Protein AF-A0A3D9KDY4-F1 (afdb_monomer_lite)

Organism: NCBI:txid456490

Secondary structure (DSSP, 8-state):
--SS-TT-EEE--TTS--EEEEEEEEEEETTTTEEEEEEEEETTS-THHHHHHHHHHHTTS---EEPPGGG--HHHHHHHTTTS---PPPP-

Sequence (92 aa):
MSTTDPDSGYMLRDGKPEGFFYLDHPTDNHKYNIITVVHITYGNVHDYIPYIERLEHKFESSITFAFNAGYNTSNICKSSMIGRRSFMPVKD

Structure (mmCIF, N/CA/C/O backbone):
data_AF-A0A3D9KDY4-F1
#
_entry.id   AF-A0A3D9KDY4-F1
#
loop_
_atom_site.group_PDB
_atom_site.id
_atom_site.type_symbol
_atom_site.label_atom_id
_atom_site.label_alt_id
_atom_site.label_comp_id
_atom_site.label_asym_id
_atom_site.label_entity_id
_atom_site.label_seq_id
_atom_site.pdbx_PDB_ins_code
_atom_site.Cartn_x
_atom_site.Cartn_y
_atom_site.Cartn_z
_atom_site.occupancy
_atom_site.B_iso_or_equiv
_atom_site.auth_seq_id
_atom_site.auth_comp_id
_atom_site.auth_asym_id
_atom_site.auth_atom_id
_atom_site.pdbx_PDB_model_num
ATOM 1 N N . MET A 1 1 ? 12.216 3.909 -12.118 1.00 82.50 1 MET A N 1
ATOM 2 C CA . MET A 1 1 ? 10.798 4.003 -12.522 1.00 82.50 1 MET A CA 1
ATOM 3 C C . MET A 1 1 ? 10.513 2.917 -13.539 1.00 82.50 1 MET A C 1
ATOM 5 O O . MET A 1 1 ? 11.449 2.505 -14.219 1.00 82.50 1 MET A O 1
ATOM 9 N N . SER A 1 2 ? 9.271 2.447 -13.619 1.00 91.56 2 SER A N 1
ATOM 10 C CA . SER A 1 2 ? 8.859 1.506 -14.663 1.00 91.56 2 SER A CA 1
ATOM 11 C C . SER A 1 2 ? 8.793 2.212 -16.019 1.00 91.56 2 SER A C 1
ATOM 13 O O . SER A 1 2 ? 8.497 3.403 -16.101 1.00 91.56 2 SER A O 1
ATOM 15 N N . THR A 1 3 ? 9.117 1.478 -17.082 1.00 95.19 3 THR A N 1
ATOM 16 C CA . THR A 1 3 ? 9.068 1.969 -18.466 1.00 95.19 3 THR A CA 1
ATOM 17 C C . THR A 1 3 ? 7.694 1.792 -19.108 1.00 95.19 3 THR A C 1
ATOM 19 O O . THR A 1 3 ? 7.434 2.394 -20.145 1.00 95.19 3 THR A O 1
ATOM 22 N N . THR A 1 4 ? 6.823 0.975 -18.513 1.00 96.12 4 THR A N 1
ATOM 23 C CA . THR A 1 4 ? 5.464 0.703 -19.004 1.00 96.12 4 THR A CA 1
ATOM 24 C C . THR A 1 4 ? 4.389 1.416 -18.192 1.00 96.12 4 THR A C 1
ATOM 26 O O . THR A 1 4 ? 3.334 1.720 -18.737 1.00 96.12 4 THR A O 1
ATOM 29 N N . ASP A 1 5 ? 4.656 1.694 -16.915 1.00 95.00 5 ASP A N 1
ATOM 30 C CA . ASP A 1 5 ? 3.746 2.394 -16.008 1.00 95.00 5 ASP A CA 1
ATOM 31 C C . ASP A 1 5 ? 4.536 3.296 -15.040 1.00 95.00 5 ASP A C 1
ATOM 33 O O . ASP A 1 5 ? 4.978 2.831 -13.982 1.00 95.00 5 ASP A O 1
ATOM 37 N N . PRO A 1 6 ? 4.756 4.575 -15.392 1.00 94.38 6 PRO A N 1
ATOM 38 C CA . PRO A 1 6 ? 5.508 5.522 -14.569 1.00 94.38 6 PRO A CA 1
ATOM 39 C C . PRO A 1 6 ? 4.914 5.749 -13.175 1.00 94.38 6 PRO A C 1
ATOM 41 O O . PRO A 1 6 ? 5.657 6.120 -12.265 1.00 94.38 6 PRO A O 1
ATOM 44 N N . ASP A 1 7 ? 3.618 5.478 -13.009 1.00 94.25 7 ASP A N 1
ATOM 45 C CA . ASP A 1 7 ? 2.881 5.654 -11.762 1.00 94.25 7 ASP A CA 1
ATOM 46 C C . ASP A 1 7 ? 2.985 4.412 -10.860 1.00 94.25 7 ASP A C 1
ATOM 48 O O . ASP A 1 7 ? 2.360 4.342 -9.814 1.00 94.25 7 ASP A O 1
ATOM 52 N N . SER A 1 8 ? 3.793 3.410 -11.208 1.00 95.44 8 SER A N 1
ATOM 53 C CA . SER A 1 8 ? 4.070 2.267 -10.332 1.00 95.44 8 SER A CA 1
ATOM 54 C C . SER A 1 8 ? 5.358 2.460 -9.520 1.00 95.44 8 SER A C 1
ATOM 56 O O . SER A 1 8 ? 6.354 3.026 -9.982 1.00 95.44 8 SER A O 1
ATOM 58 N N . GLY A 1 9 ? 5.379 1.939 -8.291 1.00 95.56 9 GLY A N 1
ATOM 59 C CA . GLY A 1 9 ? 6.552 2.004 -7.412 1.00 95.56 9 GLY A CA 1
ATOM 60 C C . GLY A 1 9 ? 7.279 0.669 -7.315 1.00 95.56 9 GLY A C 1
ATOM 61 O O . GLY A 1 9 ? 6.641 -0.369 -7.162 1.00 95.56 9 GLY A O 1
ATOM 62 N N . TYR A 1 10 ? 8.614 0.689 -7.369 1.00 95.06 10 TYR A N 1
ATOM 63 C CA . TYR A 1 10 ? 9.425 -0.521 -7.199 1.00 95.06 10 TYR A CA 1
ATOM 64 C C . TYR A 1 10 ? 9.489 -0.933 -5.725 1.00 95.06 10 TYR A C 1
ATOM 66 O O . TYR A 1 10 ? 10.088 -0.235 -4.907 1.00 95.06 10 TYR A O 1
ATOM 74 N N . MET A 1 11 ? 8.880 -2.062 -5.381 1.00 92.88 11 MET A N 1
ATOM 75 C CA . MET A 1 11 ? 8.856 -2.600 -4.029 1.00 92.88 11 MET A CA 1
ATOM 76 C C . MET A 1 11 ? 9.835 -3.767 -3.907 1.00 92.88 11 MET A C 1
ATOM 78 O O . MET A 1 11 ? 9.714 -4.769 -4.610 1.00 92.88 11 MET A O 1
ATOM 82 N N . LEU A 1 12 ? 10.743 -3.661 -2.939 1.00 91.69 12 LEU A N 1
ATOM 83 C CA . LEU A 1 12 ? 11.557 -4.764 -2.442 1.00 91.69 12 LEU A CA 1
ATOM 84 C C . LEU A 1 12 ? 11.309 -4.875 -0.935 1.00 91.69 12 LEU A C 1
ATOM 86 O O . LEU A 1 12 ? 11.705 -3.997 -0.169 1.00 91.69 12 LEU A O 1
ATOM 90 N N . ARG A 1 13 ? 10.576 -5.911 -0.519 1.00 87.69 13 ARG A N 1
ATOM 91 C CA . ARG A 1 13 ? 10.245 -6.181 0.887 1.00 87.69 13 ARG A CA 1
ATOM 92 C C . ARG A 1 13 ? 10.467 -7.662 1.172 1.00 87.69 13 ARG A C 1
ATOM 94 O O . ARG A 1 13 ? 10.019 -8.508 0.399 1.00 87.69 13 ARG A O 1
ATOM 101 N N . ASP A 1 14 ? 11.096 -7.964 2.301 1.00 88.25 14 ASP A N 1
ATOM 102 C CA . ASP A 1 14 ? 11.352 -9.344 2.713 1.00 88.25 14 ASP A CA 1
ATOM 103 C C . ASP A 1 14 ? 10.050 -10.155 2.788 1.00 88.25 14 ASP A C 1
ATOM 105 O O . ASP A 1 14 ? 9.045 -9.714 3.353 1.00 88.25 14 ASP A O 1
ATOM 109 N N . GLY A 1 15 ? 10.063 -11.349 2.190 1.00 88.19 15 GLY A N 1
ATOM 110 C CA . GLY A 1 15 ? 8.914 -12.258 2.177 1.00 88.19 15 GLY A CA 1
ATOM 111 C C . GLY A 1 15 ? 7.748 -11.833 1.274 1.00 88.19 15 GLY A C 1
ATOM 112 O O . GLY A 1 15 ? 6.705 -12.486 1.302 1.00 88.19 15 GLY A O 1
ATOM 113 N N . LYS A 1 16 ? 7.897 -10.773 0.467 1.00 87.88 16 LYS A N 1
ATOM 114 C CA . LYS A 1 16 ? 6.924 -10.367 -0.560 1.00 87.88 16 LYS A CA 1
ATOM 115 C C . LYS A 1 16 ? 7.531 -10.466 -1.965 1.00 87.88 16 LYS A C 1
ATOM 117 O O . LYS A 1 16 ? 8.752 -10.421 -2.099 1.00 87.88 16 LYS A O 1
ATOM 122 N N . PRO A 1 17 ? 6.700 -10.580 -3.017 1.00 92.50 17 PRO A N 1
ATOM 123 C CA . PRO A 1 17 ? 7.178 -10.477 -4.390 1.00 92.50 17 PRO A CA 1
ATOM 124 C C . PRO A 1 17 ? 7.892 -9.142 -4.637 1.00 92.50 17 PRO A C 1
ATOM 126 O O . PRO A 1 17 ? 7.411 -8.088 -4.219 1.00 92.50 17 PRO A O 1
ATOM 129 N N . GLU A 1 18 ? 9.026 -9.206 -5.328 1.00 95.06 18 GLU A N 1
ATOM 130 C CA . GLU A 1 18 ? 9.764 -8.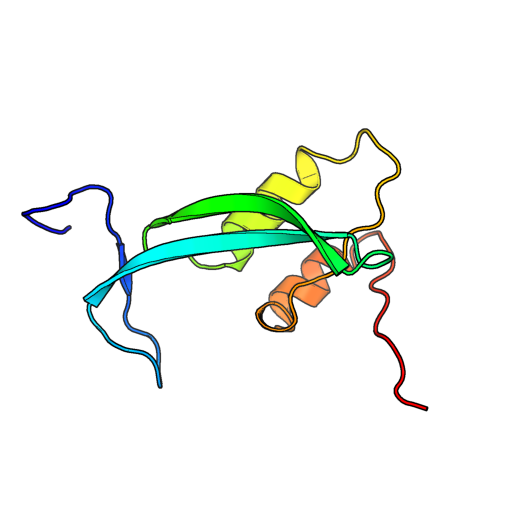042 -5.818 1.00 95.06 18 GLU A CA 1
ATOM 131 C C . GLU A 1 18 ? 9.196 -7.588 -7.169 1.00 95.06 18 GLU A C 1
ATOM 133 O O . GLU A 1 18 ? 8.825 -8.417 -8.003 1.00 95.06 18 GLU A O 1
ATOM 138 N N . GLY A 1 19 ? 9.116 -6.275 -7.394 1.00 95.44 19 GLY A N 1
ATOM 139 C CA . GLY A 1 19 ? 8.612 -5.723 -8.651 1.00 95.44 19 GLY A CA 1
ATOM 140 C C . GLY A 1 19 ? 7.935 -4.364 -8.515 1.00 95.44 19 GLY A C 1
ATOM 141 O O . GLY A 1 19 ? 8.059 -3.681 -7.500 1.00 95.44 19 GLY A O 1
ATOM 142 N N . PHE A 1 20 ? 7.218 -3.961 -9.564 1.00 96.69 20 PHE A N 1
ATOM 143 C CA . PHE A 1 20 ? 6.465 -2.709 -9.606 1.00 96.69 20 PHE A CA 1
ATOM 144 C C . PHE A 1 20 ? 5.022 -2.922 -9.152 1.00 96.69 20 PHE A C 1
ATOM 146 O O . PHE A 1 20 ? 4.315 -3.763 -9.706 1.00 96.69 20 PHE A O 1
ATOM 153 N N . PHE A 1 21 ? 4.585 -2.150 -8.158 1.00 94.88 21 PHE A N 1
ATOM 154 C CA . PHE A 1 21 ? 3.268 -2.294 -7.543 1.00 94.88 21 PHE A CA 1
ATOM 155 C C . PHE A 1 21 ? 2.625 -0.945 -7.227 1.00 94.88 21 PHE A C 1
ATOM 157 O O . PHE A 1 21 ? 3.268 0.108 -7.264 1.00 94.88 21 PHE A O 1
ATOM 164 N N . TYR A 1 22 ? 1.356 -1.033 -6.844 1.00 94.56 22 TYR A N 1
ATOM 165 C CA . TYR A 1 22 ? 0.616 -0.020 -6.106 1.00 94.56 22 TYR A CA 1
ATOM 166 C C . TYR A 1 22 ? 0.319 -0.553 -4.706 1.00 94.56 22 TYR A C 1
ATOM 168 O O . TYR A 1 22 ? 0.183 -1.764 -4.522 1.00 94.56 22 TYR A O 1
ATOM 176 N N . LEU A 1 23 ? 0.205 0.344 -3.733 1.00 90.44 23 LEU A N 1
ATOM 177 C CA . LEU A 1 23 ? -0.200 0.004 -2.373 1.00 90.44 23 LEU A CA 1
ATOM 178 C C . LEU A 1 23 ? -1.541 0.635 -2.064 1.00 90.44 23 LEU A C 1
ATOM 180 O O . LEU A 1 23 ? -1.736 1.831 -2.278 1.00 90.44 23 LEU A O 1
ATOM 184 N N . ASP A 1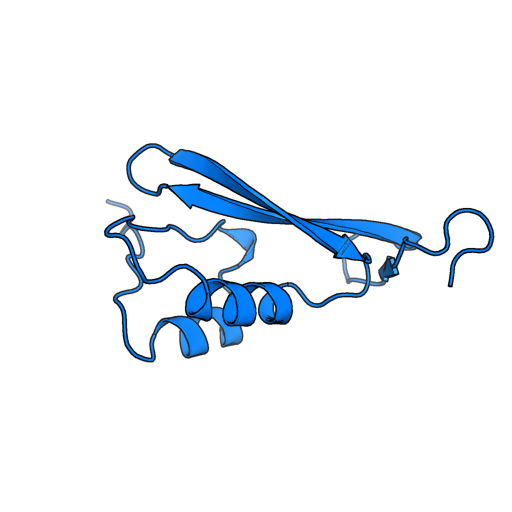 24 ? -2.447 -0.171 -1.526 1.00 89.00 24 ASP A N 1
ATOM 185 C CA . ASP A 1 24 ? -3.668 0.302 -0.913 1.00 89.00 24 ASP A CA 1
ATOM 186 C C . ASP A 1 24 ? -3.453 0.581 0.579 1.00 89.00 24 ASP A C 1
ATOM 188 O O . ASP A 1 24 ? -3.002 -0.256 1.363 1.00 89.00 24 ASP A O 1
ATOM 192 N N . HIS A 1 25 ? -3.815 1.795 0.986 1.00 84.62 25 HIS A N 1
ATOM 193 C CA . HIS A 1 25 ? -3.864 2.217 2.379 1.00 84.62 25 HIS A CA 1
ATOM 194 C C . HIS A 1 25 ? -5.325 2.349 2.819 1.00 84.62 25 HIS A C 1
ATOM 196 O O . HIS A 1 25 ? -5.894 3.448 2.763 1.00 84.62 25 HIS A O 1
ATOM 202 N N . PRO A 1 26 ? -5.982 1.234 3.191 1.00 80.38 26 PRO A N 1
ATOM 203 C CA . PRO A 1 26 ? -7.369 1.256 3.616 1.00 80.38 26 PRO A CA 1
ATOM 204 C C . PRO A 1 26 ? -7.509 1.861 5.014 1.00 80.38 26 PRO A C 1
ATOM 206 O O . PRO A 1 26 ? -6.673 1.686 5.896 1.00 80.38 26 PRO A O 1
ATOM 209 N N . THR A 1 27 ? -8.617 2.560 5.217 1.00 76.31 27 THR 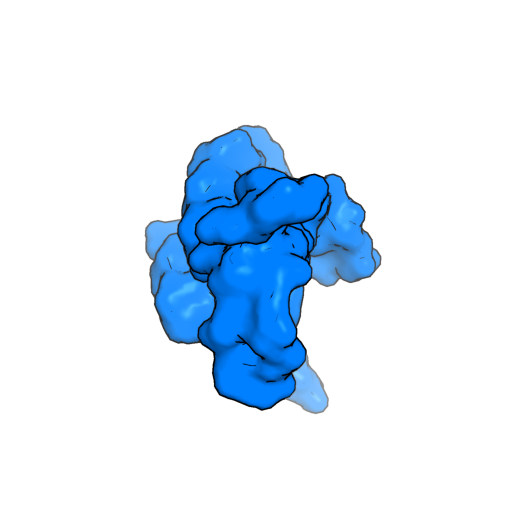A N 1
ATOM 210 C CA . THR A 1 27 ? -9.100 3.013 6.518 1.00 76.31 27 THR A CA 1
ATOM 211 C C . THR A 1 27 ? -10.447 2.357 6.773 1.00 76.31 27 THR A C 1
ATOM 213 O O . THR A 1 27 ? -11.394 2.576 6.010 1.00 76.31 27 THR A O 1
ATOM 216 N N . ASP A 1 28 ? -10.560 1.583 7.846 1.00 75.56 28 ASP A N 1
ATOM 217 C CA . ASP A 1 28 ? -11.790 0.889 8.209 1.00 75.56 28 ASP A CA 1
ATOM 218 C C . ASP A 1 28 ? -12.486 1.499 9.435 1.00 75.56 28 ASP A C 1
ATOM 220 O O . ASP A 1 28 ? -11.896 2.179 10.283 1.00 75.56 28 ASP A O 1
ATOM 224 N N . ASN A 1 29 ? -13.799 1.290 9.492 1.00 72.88 29 ASN A N 1
ATOM 225 C CA . ASN A 1 29 ? -14.594 1.565 10.673 1.00 72.88 29 ASN A CA 1
ATOM 226 C C . ASN A 1 29 ? -14.559 0.340 11.585 1.00 72.88 29 ASN A C 1
ATOM 228 O O . ASN A 1 29 ? -15.235 -0.650 11.308 1.00 72.88 29 ASN A O 1
ATOM 232 N N . HIS A 1 30 ? -13.857 0.459 12.711 1.00 68.88 30 HIS A N 1
ATOM 233 C CA . HIS A 1 30 ? -13.668 -0.631 13.671 1.00 68.88 30 HIS A CA 1
ATOM 234 C C . HIS A 1 30 ? -14.977 -1.267 14.161 1.00 68.88 30 HIS A C 1
ATOM 236 O O . HIS A 1 30 ? -15.038 -2.469 14.395 1.00 68.88 30 HIS A O 1
ATOM 242 N N . LYS A 1 31 ? -16.036 -0.461 14.321 1.00 74.44 31 LYS A N 1
ATOM 243 C CA . LYS A 1 31 ? -17.302 -0.896 14.916 1.00 74.44 31 LYS A CA 1
ATOM 244 C C . LYS A 1 31 ? -18.075 -1.809 13.973 1.00 74.44 31 LYS A C 1
ATOM 246 O O . LYS A 1 31 ? -18.789 -2.695 14.428 1.00 74.44 31 LYS A O 1
ATOM 251 N N . TYR A 1 32 ? -17.963 -1.553 12.673 1.00 79.38 32 TYR A N 1
ATOM 252 C CA . TYR A 1 32 ? -18.730 -2.253 11.645 1.00 79.38 32 TYR A CA 1
ATOM 253 C C . TYR A 1 32 ? -17.854 -3.120 10.734 1.00 79.38 32 TYR A C 1
ATOM 255 O O . TYR A 1 32 ? -18.397 -3.844 9.909 1.00 79.38 32 TYR A O 1
ATOM 263 N N . ASN A 1 33 ? -16.526 -3.068 10.891 1.00 76.56 33 ASN A N 1
ATOM 264 C CA . ASN A 1 33 ? -15.534 -3.778 10.082 1.00 76.56 33 ASN A CA 1
ATOM 265 C C . ASN A 1 33 ? -15.694 -3.526 8.567 1.00 76.56 33 ASN A C 1
ATOM 267 O O . ASN A 1 33 ? -15.646 -4.446 7.753 1.00 76.56 33 ASN A O 1
ATOM 271 N N . ILE A 1 34 ? -15.943 -2.267 8.190 1.00 80.38 34 ILE A N 1
ATOM 272 C CA . ILE A 1 34 ? -16.154 -1.838 6.797 1.00 80.38 34 ILE A CA 1
ATOM 273 C C . ILE A 1 34 ? -15.042 -0.873 6.393 1.00 80.38 34 ILE A C 1
ATOM 275 O O . ILE A 1 34 ? -14.764 0.083 7.118 1.00 80.38 34 ILE A O 1
ATOM 279 N N . ILE A 1 35 ? -14.455 -1.076 5.210 1.00 83.31 35 ILE A N 1
ATOM 280 C CA . ILE A 1 35 ? -13.518 -0.124 4.603 1.00 83.31 35 ILE A CA 1
ATOM 281 C C . ILE A 1 35 ? -14.292 1.134 4.205 1.00 83.31 35 ILE A C 1
ATOM 283 O O . ILE A 1 35 ? -15.216 1.085 3.398 1.00 83.31 35 ILE A O 1
ATOM 287 N N . THR A 1 36 ? -13.907 2.269 4.777 1.00 79.44 36 THR A N 1
ATOM 288 C CA . THR A 1 36 ? -14.560 3.563 4.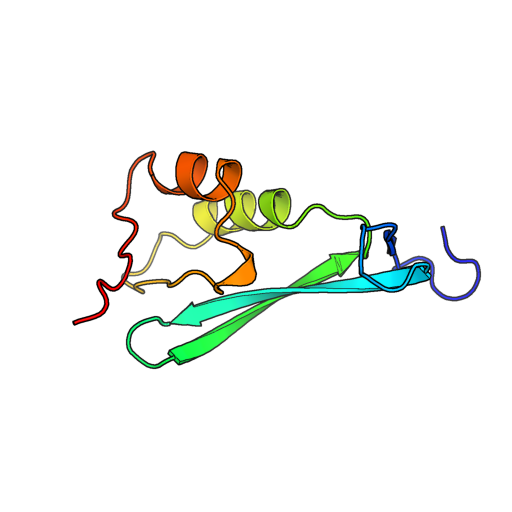526 1.00 79.44 36 THR A CA 1
ATOM 289 C C . THR A 1 36 ? -13.837 4.380 3.467 1.00 79.44 36 THR A C 1
ATOM 291 O O . THR A 1 36 ? -14.470 5.132 2.734 1.00 79.44 36 THR A O 1
ATOM 294 N N . VAL A 1 37 ? -12.512 4.240 3.380 1.00 80.81 37 VAL A N 1
ATOM 295 C CA . VAL A 1 37 ? -11.672 4.925 2.395 1.00 80.81 37 VAL A CA 1
ATOM 296 C C . VAL A 1 37 ? -10.504 4.025 2.025 1.00 80.81 37 VAL A C 1
ATOM 298 O O . VAL A 1 37 ? -9.956 3.340 2.883 1.00 80.81 37 VAL A O 1
ATOM 301 N N . VAL A 1 38 ? -10.084 4.090 0.765 1.00 85.06 38 VAL A N 1
ATOM 302 C CA . VAL A 1 38 ? -8.818 3.533 0.290 1.00 85.06 38 VAL A CA 1
ATOM 303 C C . VAL A 1 38 ? -8.004 4.666 -0.319 1.00 85.06 38 VAL A C 1
ATOM 305 O O . VAL A 1 38 ? -8.534 5.462 -1.094 1.00 85.06 38 VAL A O 1
ATOM 308 N N . HIS A 1 39 ? -6.729 4.763 0.045 1.00 86.25 39 HIS A N 1
ATOM 309 C CA . HIS A 1 39 ? -5.788 5.673 -0.598 1.00 86.25 39 HIS A CA 1
ATOM 310 C C . HIS A 1 39 ? -4.696 4.866 -1.289 1.00 86.25 39 HIS A C 1
ATOM 312 O O . HIS A 1 39 ? -4.052 4.045 -0.647 1.00 86.25 39 HIS A O 1
ATOM 318 N N . ILE A 1 40 ? -4.515 5.088 -2.587 1.00 91.44 40 ILE A N 1
ATOM 319 C CA . ILE A 1 40 ? -3.541 4.357 -3.393 1.00 91.44 40 ILE A CA 1
ATOM 320 C C . ILE A 1 40 ? -2.257 5.173 -3.515 1.00 91.44 40 ILE A C 1
ATOM 322 O O . ILE A 1 40 ? -2.319 6.378 -3.760 1.00 91.44 40 ILE A O 1
ATOM 326 N N . THR A 1 41 ? -1.109 4.516 -3.365 1.00 92.62 41 THR A N 1
ATOM 327 C CA . THR A 1 41 ? 0.214 5.100 -3.617 1.00 92.62 41 THR A CA 1
ATOM 328 C C . THR A 1 41 ? 1.095 4.154 -4.434 1.00 92.62 41 THR A C 1
ATOM 330 O O . THR A 1 41 ? 0.737 3.004 -4.701 1.00 92.62 41 THR A O 1
ATOM 333 N N . TYR A 1 42 ? 2.266 4.645 -4.833 1.00 94.81 42 TYR A N 1
ATOM 334 C CA . TYR A 1 42 ? 3.305 3.850 -5.475 1.00 94.81 42 TYR A CA 1
ATOM 335 C C . TYR A 1 42 ? 3.836 2.755 -4.533 1.00 94.81 42 TYR A C 1
ATOM 337 O O . TYR A 1 42 ? 4.018 2.978 -3.340 1.00 94.81 42 TYR A O 1
ATOM 345 N N . GLY A 1 43 ? 4.177 1.589 -5.086 1.00 92.25 43 GLY A N 1
ATOM 346 C CA . GLY A 1 43 ? 4.729 0.411 -4.396 1.00 92.25 43 GLY A CA 1
ATOM 347 C C . GLY A 1 43 ? 5.915 0.650 -3.455 1.00 92.25 43 GLY A C 1
ATOM 348 O O . GLY A 1 43 ? 6.163 -0.134 -2.539 1.00 92.25 43 GLY A O 1
ATOM 349 N N . ASN A 1 44 ? 6.654 1.735 -3.672 1.00 91.12 44 ASN A N 1
ATOM 350 C CA . ASN A 1 44 ? 7.828 2.124 -2.897 1.00 91.12 44 ASN A CA 1
ATOM 351 C C . ASN A 1 44 ? 7.525 3.122 -1.768 1.00 91.12 44 ASN A C 1
ATOM 353 O O . ASN A 1 44 ? 8.449 3.543 -1.073 1.00 91.12 44 ASN A O 1
ATOM 357 N N . VAL A 1 45 ? 6.265 3.518 -1.574 1.00 88.69 45 VAL A N 1
ATOM 358 C CA . VAL A 1 45 ? 5.861 4.372 -0.454 1.00 88.69 45 VAL A CA 1
ATOM 359 C C . VAL A 1 45 ? 5.755 3.530 0.815 1.00 88.69 45 VAL A C 1
ATOM 361 O O . VAL A 1 45 ? 5.214 2.423 0.826 1.00 88.69 45 VAL A O 1
ATOM 364 N N . HIS A 1 46 ? 6.302 4.050 1.912 1.00 82.38 46 HIS A N 1
ATOM 365 C CA . HIS A 1 46 ? 6.150 3.427 3.220 1.00 82.38 46 HIS A CA 1
ATOM 366 C C . HIS A 1 46 ? 4.773 3.736 3.798 1.00 82.38 46 HIS A C 1
ATOM 368 O O . HIS A 1 46 ? 4.410 4.900 3.936 1.00 82.38 46 HIS A O 1
ATOM 374 N N . ASP A 1 47 ? 4.075 2.692 4.237 1.00 75.62 47 ASP A N 1
ATOM 375 C CA . ASP A 1 47 ? 2.683 2.723 4.699 1.00 75.62 47 ASP A CA 1
ATOM 376 C C . ASP A 1 47 ? 2.411 3.747 5.837 1.00 75.62 47 ASP A C 1
ATOM 378 O O . ASP A 1 47 ? 1.280 4.189 6.025 1.00 75.62 47 ASP A O 1
ATOM 382 N N . TYR A 1 48 ? 3.448 4.176 6.572 1.00 71.44 48 TYR A N 1
ATOM 383 C CA . TYR A 1 48 ? 3.369 5.178 7.648 1.00 71.44 48 TYR A CA 1
ATOM 384 C C . TYR A 1 48 ? 3.156 6.625 7.154 1.00 71.44 48 TYR A C 1
ATOM 386 O O . TYR A 1 48 ? 2.474 7.397 7.827 1.00 71.44 48 TYR A O 1
ATOM 394 N N . ILE A 1 49 ? 3.728 6.994 6.002 1.00 74.06 49 ILE A N 1
ATOM 395 C CA . ILE A 1 49 ? 3.717 8.373 5.481 1.00 74.06 49 ILE A CA 1
ATOM 396 C C . ILE A 1 49 ? 2.288 8.822 5.129 1.00 74.06 49 ILE A C 1
ATOM 398 O O . ILE A 1 49 ? 1.790 9.752 5.769 1.00 74.06 49 ILE A O 1
ATOM 402 N N . PRO A 1 50 ? 1.572 8.141 4.207 1.00 74.19 50 PRO A N 1
ATOM 403 C CA . PRO A 1 50 ? 0.213 8.533 3.845 1.00 74.19 50 PRO A CA 1
ATOM 404 C C . PRO A 1 50 ? -0.757 8.402 5.022 1.00 74.19 50 PRO A C 1
ATOM 406 O O . PRO A 1 50 ? -1.803 9.046 5.048 1.00 74.19 50 PRO A O 1
ATOM 409 N N . TYR A 1 51 ? -0.433 7.568 6.009 1.00 71.50 51 TYR A N 1
ATOM 410 C CA . TYR A 1 51 ? -1.257 7.401 7.193 1.00 71.50 51 TYR A CA 1
ATOM 411 C C . TYR A 1 51 ? -1.277 8.665 8.070 1.00 71.50 51 TYR A C 1
ATOM 413 O O . TYR A 1 51 ? -2.360 9.157 8.394 1.00 71.50 51 TYR A O 1
ATOM 421 N N . ILE A 1 52 ? -0.110 9.225 8.423 1.00 67.81 52 ILE A N 1
ATOM 422 C CA . ILE A 1 52 ? -0.032 10.435 9.266 1.00 67.81 52 ILE A CA 1
ATOM 423 C C . ILE A 1 52 ? -0.674 11.631 8.570 1.00 67.81 52 ILE A C 1
ATOM 425 O O . ILE A 1 52 ? -1.520 12.299 9.162 1.00 67.81 52 ILE A O 1
ATOM 429 N N . GLU A 1 53 ? -0.339 11.853 7.300 1.00 71.06 53 GLU A N 1
ATOM 430 C CA . GLU A 1 53 ? -0.877 12.975 6.526 1.00 71.06 53 GLU A CA 1
ATOM 431 C C . GLU A 1 53 ? -2.412 12.956 6.491 1.00 71.06 53 GLU A C 1
ATOM 433 O O . GLU A 1 53 ? -3.066 14.000 6.550 1.00 71.06 53 GLU A O 1
ATOM 438 N N . ARG A 1 54 ? -3.024 11.765 6.432 1.00 70.50 54 ARG A N 1
ATOM 439 C CA . ARG A 1 54 ? -4.485 11.632 6.372 1.00 70.50 54 ARG A CA 1
ATOM 440 C C . ARG A 1 54 ? -5.181 11.656 7.719 1.00 70.50 54 ARG A C 1
ATOM 442 O O . ARG A 1 54 ? -6.364 12.000 7.738 1.00 70.50 54 ARG A O 1
ATOM 449 N N . LEU A 1 55 ? -4.492 11.317 8.809 1.00 64.62 55 LEU A N 1
ATOM 450 C CA . LEU A 1 55 ? -5.008 11.586 10.146 1.00 64.62 55 LEU A CA 1
ATOM 451 C C . LEU A 1 55 ? -5.268 13.090 10.278 1.00 64.62 55 LEU A C 1
ATOM 453 O O . LEU A 1 55 ? -6.401 13.482 10.538 1.00 64.62 55 LEU A O 1
ATOM 457 N N . GLU A 1 56 ? -4.282 13.932 9.967 1.00 62.34 56 GLU A N 1
ATOM 458 C CA . GLU A 1 56 ? -4.400 15.392 10.092 1.00 62.34 56 GLU A CA 1
ATOM 459 C C . GLU A 1 56 ? -5.539 15.995 9.247 1.00 62.34 56 GLU A C 1
ATOM 461 O O . GLU A 1 56 ? -6.221 16.911 9.702 1.00 62.34 56 GLU A O 1
ATOM 466 N N . HIS A 1 57 ? -5.826 15.433 8.067 1.00 57.50 57 HIS A N 1
ATOM 467 C CA . HIS A 1 57 ? -6.840 15.956 7.140 1.00 57.50 57 HIS A CA 1
ATOM 468 C C . HIS A 1 57 ? -8.293 15.505 7.403 1.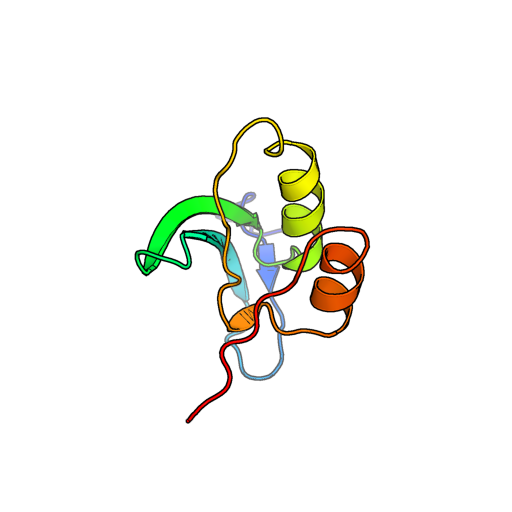00 57.50 57 HIS A C 1
ATOM 470 O O . HIS A 1 57 ? -9.204 16.043 6.777 1.00 57.50 57 HIS A O 1
ATOM 476 N N . LYS A 1 58 ? -8.554 14.508 8.265 1.00 54.22 58 LYS A N 1
ATOM 477 C CA . LYS A 1 58 ? -9.906 13.915 8.437 1.00 54.22 58 LYS A CA 1
ATOM 478 C C . LYS A 1 58 ? -10.569 14.176 9.794 1.00 54.22 58 LYS A C 1
ATOM 480 O O . LYS A 1 58 ? -11.675 13.691 10.035 1.00 54.22 58 LYS A O 1
ATOM 485 N N . PHE A 1 59 ? -9.940 14.940 10.685 1.00 53.34 59 PHE A N 1
ATOM 486 C CA . PHE A 1 59 ? -10.393 15.099 12.074 1.00 53.34 59 PHE A CA 1
ATOM 487 C C . PHE A 1 59 ? -11.513 16.127 12.322 1.00 53.34 59 PHE A C 1
ATOM 489 O O . PHE A 1 59 ? -11.646 16.610 13.445 1.00 53.34 59 PHE A O 1
ATOM 496 N N . GLU A 1 60 ? -12.372 16.405 11.342 1.00 48.59 60 GLU A N 1
ATOM 497 C CA . GLU A 1 60 ? -13.595 17.189 11.585 1.00 48.59 60 GLU A CA 1
ATOM 498 C C . GLU A 1 60 ? -14.807 16.350 12.022 1.00 48.59 60 GLU A C 1
ATOM 500 O O . GLU A 1 60 ? -15.797 16.915 12.478 1.00 48.59 60 GLU A O 1
ATOM 505 N N . SER A 1 61 ? -14.771 15.011 11.953 1.00 49.91 61 SER A N 1
ATOM 506 C CA . SER A 1 61 ? -15.952 14.207 12.306 1.00 49.91 61 SER A CA 1
ATOM 507 C C . SER A 1 61 ? -15.656 12.960 13.139 1.00 49.91 61 SER A C 1
ATOM 509 O O . SER A 1 61 ? -14.615 12.316 13.045 1.00 49.91 61 SER A O 1
ATOM 511 N N . SER A 1 62 ? -16.625 12.659 13.997 1.00 47.44 62 SER A N 1
ATOM 512 C CA . SER A 1 62 ? -16.730 11.671 15.075 1.00 47.44 62 SER A CA 1
ATOM 513 C C . SER A 1 62 ? -16.669 10.193 14.647 1.00 47.44 62 SER A C 1
ATOM 515 O O . SER A 1 62 ? -17.320 9.338 15.248 1.00 47.44 62 SER A O 1
ATOM 517 N N . ILE A 1 63 ? -15.895 9.859 13.617 1.00 52.66 63 ILE A N 1
ATOM 518 C CA . ILE A 1 63 ? -15.735 8.482 13.144 1.00 52.66 63 ILE A CA 1
ATOM 519 C C . ILE A 1 63 ? -14.603 7.816 13.928 1.00 52.66 63 ILE A C 1
ATOM 521 O O . ILE A 1 63 ? -13.470 8.292 13.965 1.00 52.66 63 ILE A O 1
ATOM 525 N N . THR A 1 64 ? -14.912 6.699 14.583 1.00 52.38 64 THR A N 1
ATOM 526 C CA . THR A 1 64 ? -13.907 5.872 15.249 1.00 52.38 64 THR A CA 1
ATOM 527 C C . THR A 1 64 ? -13.239 4.955 14.226 1.00 52.38 64 THR A C 1
ATOM 529 O O . THR A 1 64 ? -13.863 4.024 13.709 1.00 52.38 64 THR A O 1
ATOM 532 N N . PHE A 1 65 ? -11.970 5.222 13.942 1.00 57.25 65 PHE A N 1
ATOM 533 C CA . PHE A 1 65 ? -11.155 4.460 12.999 1.00 57.25 65 PHE A CA 1
ATOM 534 C C . PHE A 1 65 ? -10.482 3.265 13.688 1.00 57.25 65 PHE A C 1
ATOM 536 O O . PHE A 1 65 ? -10.004 3.408 14.816 1.00 57.25 65 PHE A O 1
ATOM 543 N N . ALA A 1 66 ? -10.434 2.109 13.018 1.00 54.41 66 ALA A N 1
ATOM 544 C CA . ALA A 1 66 ? -9.512 1.029 13.378 1.00 54.41 66 ALA A CA 1
ATOM 545 C C . ALA A 1 66 ? -8.321 1.005 12.434 1.00 54.41 66 ALA A C 1
ATOM 547 O O . ALA A 1 66 ? -8.338 1.547 11.329 1.00 54.41 66 ALA A O 1
ATOM 548 N N . PHE A 1 67 ? -7.270 0.369 12.932 1.00 58.84 67 PHE A N 1
ATOM 549 C CA . PHE A 1 67 ? -6.112 -0.003 12.152 1.00 58.84 67 PHE A CA 1
ATOM 550 C C . PHE A 1 67 ? -6.402 -1.317 11.444 1.00 58.84 67 PHE A C 1
ATOM 552 O O . PHE A 1 67 ? -6.756 -2.302 12.096 1.00 58.84 67 PHE A O 1
ATOM 559 N N . ASN A 1 68 ? -6.109 -1.378 10.148 1.00 55.97 68 ASN A N 1
ATOM 560 C CA . ASN A 1 68 ? -5.864 -2.665 9.521 1.00 55.97 68 ASN A CA 1
ATOM 561 C C . ASN A 1 68 ? -4.676 -3.329 10.254 1.00 55.97 68 ASN A C 1
ATOM 563 O O . ASN A 1 68 ? -3.664 -2.680 10.529 1.00 55.97 68 ASN A O 1
ATOM 567 N N . ALA A 1 69 ? -4.802 -4.613 10.602 1.00 56.19 69 ALA A N 1
ATOM 568 C CA . ALA A 1 69 ? -3.835 -5.351 11.420 1.00 56.19 69 ALA A CA 1
ATOM 569 C C . ALA A 1 69 ? -2.390 -5.302 10.875 1.00 56.19 69 ALA A C 1
ATOM 571 O O . ALA A 1 69 ? -1.441 -5.407 11.651 1.00 56.19 69 ALA A O 1
ATOM 572 N N . GLY A 1 70 ? -2.212 -5.078 9.566 1.00 55.69 70 GLY A N 1
ATOM 573 C CA . GLY A 1 70 ? -0.898 -4.882 8.938 1.00 55.69 70 GLY A CA 1
ATOM 574 C C . GLY A 1 70 ? -0.164 -3.592 9.341 1.00 55.69 70 GLY A C 1
ATOM 575 O O . GLY A 1 70 ? 1.041 -3.493 9.132 1.00 55.69 70 GLY A O 1
ATOM 576 N N . TYR A 1 71 ? -0.854 -2.629 9.959 1.00 58.22 71 TYR A N 1
ATOM 577 C CA . TYR A 1 71 ? -0.290 -1.358 10.433 1.00 58.22 71 TYR A CA 1
ATOM 578 C C . TYR A 1 71 ? 0.146 -1.403 11.904 1.00 58.22 71 TYR A C 1
ATOM 580 O O . TYR A 1 71 ? 0.580 -0.385 12.442 1.00 58.22 71 TYR A O 1
ATOM 588 N N . ASN A 1 72 ? 0.076 -2.571 12.556 1.00 56.75 72 ASN A N 1
ATOM 589 C CA . ASN A 1 72 ? 0.534 -2.781 13.932 1.00 56.75 72 ASN A CA 1
ATOM 590 C C . ASN A 1 72 ? 2.076 -2.813 14.022 1.00 56.75 72 ASN A C 1
ATOM 592 O O . ASN A 1 72 ? 2.687 -3.808 14.408 1.00 56.75 72 ASN A O 1
ATOM 596 N N . THR A 1 73 ? 2.714 -1.718 13.608 1.00 57.16 73 THR A N 1
ATOM 597 C CA . THR A 1 73 ? 4.158 -1.488 13.705 1.00 57.16 73 THR A CA 1
ATOM 598 C C . THR A 1 73 ? 4.427 -0.347 14.684 1.00 57.16 73 THR A C 1
ATOM 600 O O . THR A 1 73 ? 3.656 0.610 14.784 1.00 57.16 73 THR A O 1
ATOM 603 N N . SER A 1 74 ? 5.529 -0.443 15.431 1.00 55.06 74 SER A N 1
ATOM 604 C CA . SER A 1 74 ? 5.856 0.448 16.557 1.00 55.06 74 SER A CA 1
ATOM 605 C C . SER A 1 74 ? 5.804 1.942 16.212 1.00 55.06 74 SER A C 1
ATOM 607 O O . SER A 1 74 ? 5.340 2.746 17.022 1.00 55.06 74 SER A O 1
ATOM 609 N N . ASN A 1 75 ? 6.226 2.315 15.002 1.00 54.81 75 ASN A N 1
ATOM 610 C CA . ASN A 1 75 ? 6.245 3.703 14.537 1.00 54.81 75 ASN A CA 1
ATOM 611 C C . ASN A 1 75 ? 4.834 4.274 14.324 1.00 54.81 75 ASN A C 1
ATOM 613 O O . ASN A 1 75 ? 4.577 5.428 14.659 1.00 54.81 75 ASN A O 1
ATOM 617 N N . ILE A 1 76 ? 3.901 3.458 13.829 1.00 57.06 76 ILE A N 1
ATOM 618 C CA . ILE A 1 76 ? 2.515 3.864 13.559 1.00 57.06 76 ILE A CA 1
ATOM 619 C C . ILE A 1 76 ? 1.715 3.937 14.863 1.00 57.06 76 ILE A C 1
ATOM 621 O O . ILE A 1 76 ? 0.964 4.891 15.080 1.00 57.06 76 ILE A O 1
ATOM 625 N N . CYS A 1 77 ? 1.950 2.998 15.784 1.00 54.44 77 CYS A N 1
ATOM 626 C CA . CYS A 1 77 ? 1.412 3.066 17.143 1.00 54.44 77 CYS A CA 1
ATOM 627 C C . CYS A 1 77 ? 1.876 4.338 17.867 1.00 54.44 77 CYS A C 1
ATOM 629 O O . CYS A 1 77 ? 1.061 5.031 18.465 1.00 54.44 77 CYS A O 1
ATOM 631 N N .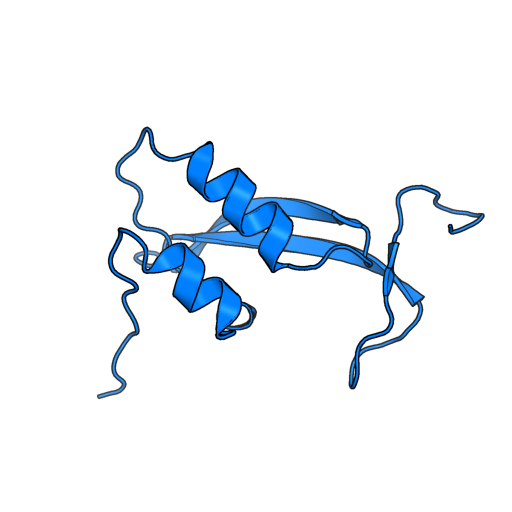 LYS A 1 78 ? 3.158 4.713 17.765 1.00 50.22 78 LYS A N 1
ATOM 632 C CA . LYS A 1 78 ? 3.679 5.903 18.453 1.00 50.22 78 LYS A CA 1
ATOM 633 C C . LYS A 1 78 ? 3.069 7.208 17.930 1.00 50.22 78 LYS A C 1
ATOM 635 O O . LYS A 1 78 ? 2.661 8.031 18.741 1.00 50.22 78 LYS A O 1
ATOM 640 N N . SER A 1 79 ? 2.954 7.383 16.612 1.00 50.94 79 SER A N 1
ATOM 641 C CA . SER A 1 79 ? 2.357 8.599 16.032 1.00 50.94 79 SER A CA 1
ATOM 642 C C . SER A 1 79 ? 0.849 8.703 16.269 1.00 50.94 79 SER A C 1
ATOM 644 O O . SER A 1 79 ? 0.332 9.798 16.463 1.00 50.94 79 SER A O 1
ATOM 646 N N . SER A 1 80 ? 0.136 7.576 16.317 1.00 49.91 80 SER A N 1
ATOM 647 C CA . SER A 1 80 ? -1.300 7.556 16.623 1.00 49.91 80 SER A CA 1
ATOM 648 C C . SER A 1 80 ? -1.620 7.699 18.120 1.00 49.91 80 SER A C 1
ATOM 650 O O . SER A 1 80 ? -2.678 8.218 18.475 1.00 49.91 80 SER A O 1
ATOM 652 N N . MET A 1 81 ? -0.687 7.323 19.003 1.00 44.94 81 MET A N 1
ATOM 653 C CA . MET A 1 81 ? -0.797 7.476 20.460 1.00 44.94 81 MET A CA 1
ATOM 654 C C . MET A 1 81 ? -0.551 8.905 20.975 1.00 44.94 81 MET A C 1
ATOM 656 O O . MET A 1 81 ? -0.846 9.171 22.139 1.00 44.94 81 MET A O 1
ATOM 660 N N . ILE A 1 82 ? -0.078 9.850 20.149 1.00 40.97 82 ILE A N 1
ATOM 661 C CA . ILE A 1 82 ? 0.214 11.245 20.564 1.00 40.97 82 ILE A CA 1
ATOM 662 C C . ILE A 1 82 ? -1.060 12.087 20.831 1.00 40.97 82 ILE A C 1
ATOM 664 O O . ILE A 1 82 ? -0.990 13.272 21.140 1.00 40.97 82 ILE A O 1
ATOM 668 N N . GLY A 1 83 ? -2.251 11.483 20.859 1.00 40.03 83 GLY A N 1
ATOM 669 C CA . GLY A 1 83 ? -3.416 12.184 21.411 1.00 40.03 83 GLY A CA 1
ATOM 670 C C . GLY A 1 83 ? -4.760 11.472 21.372 1.00 40.03 83 GLY A C 1
ATOM 671 O O . GLY A 1 83 ? -5.733 12.037 21.868 1.00 40.03 83 GLY A O 1
ATOM 672 N N . ARG A 1 84 ? -4.883 10.272 20.786 1.00 43.66 84 ARG A N 1
ATOM 673 C CA . ARG A 1 84 ? -6.180 9.583 20.672 1.00 43.66 84 ARG A CA 1
ATOM 674 C C . ARG A 1 84 ? -6.008 8.079 20.886 1.00 43.66 84 ARG A C 1
ATOM 676 O O . ARG A 1 84 ? -5.094 7.468 20.351 1.00 43.66 84 ARG A O 1
ATOM 683 N N . ARG A 1 85 ? -6.866 7.506 21.740 1.00 36.91 85 ARG A N 1
ATOM 684 C CA . ARG A 1 85 ? -6.802 6.110 22.209 1.00 36.91 85 ARG A CA 1
ATOM 685 C C . ARG A 1 85 ? -6.688 5.127 21.043 1.00 36.91 85 ARG A C 1
ATOM 687 O O . ARG A 1 85 ? -7.636 4.967 20.279 1.00 36.91 85 ARG A O 1
ATOM 694 N N . SER A 1 86 ? -5.583 4.397 20.989 1.00 42.44 86 SER A N 1
ATOM 695 C CA . SER A 1 86 ? -5.501 3.124 20.280 1.00 42.44 86 SER A CA 1
ATOM 696 C C . SER A 1 86 ? -6.348 2.107 21.056 1.00 42.44 86 SER A C 1
ATOM 698 O O . SER A 1 86 ? -6.016 1.766 22.190 1.00 42.44 86 SER A O 1
ATOM 700 N N . PHE A 1 87 ? -7.470 1.657 20.494 1.00 44.34 87 PHE A N 1
ATOM 701 C CA . PHE A 1 87 ? -8.224 0.532 21.049 1.00 44.34 87 PHE A CA 1
ATOM 702 C C . PHE A 1 87 ? -7.666 -0.756 20.447 1.00 44.34 87 PHE A C 1
ATOM 704 O O . PHE A 1 87 ? -7.941 -1.084 19.296 1.00 44.34 87 PHE A O 1
ATOM 711 N N . MET A 1 88 ? -6.851 -1.469 21.222 1.00 38.75 88 MET A N 1
ATOM 712 C CA . MET A 1 88 ? -6.501 -2.854 20.922 1.00 38.75 88 MET A CA 1
ATOM 713 C C . MET A 1 88 ? -7.589 -3.756 21.518 1.00 38.75 88 MET A C 1
ATOM 715 O O . MET A 1 88 ? -7.829 -3.662 22.724 1.00 38.75 88 MET A O 1
ATOM 719 N N . PRO A 1 89 ? -8.259 -4.614 20.730 1.00 40.00 89 PRO A N 1
ATOM 720 C CA . PRO A 1 89 ? -9.144 -5.619 21.300 1.00 40.00 89 PRO A CA 1
ATOM 721 C C . PRO A 1 89 ? -8.310 -6.613 22.117 1.00 40.00 89 PRO A C 1
ATOM 723 O O . PRO A 1 89 ? -7.347 -7.198 21.617 1.00 40.00 89 PRO A O 1
ATOM 726 N N . VAL A 1 90 ? -8.671 -6.777 23.388 1.00 36.75 90 VAL A N 1
ATOM 727 C CA . VAL A 1 90 ? -8.161 -7.854 24.239 1.00 36.75 90 VAL A CA 1
ATOM 728 C C . VAL A 1 90 ? -8.892 -9.124 23.805 1.00 36.75 90 VAL A C 1
ATOM 730 O O . VAL A 1 90 ? -10.113 -9.104 23.674 1.00 36.75 90 VAL A O 1
ATOM 733 N N . LYS A 1 91 ? -8.154 -10.197 23.501 1.00 33.16 91 LYS A N 1
ATOM 734 C CA . LYS A 1 91 ? -8.767 -11.520 23.332 1.00 33.16 91 LYS A CA 1
ATOM 735 C C . LYS A 1 91 ? -9.239 -11.991 24.707 1.00 33.16 91 LYS A C 1
ATOM 737 O O . LYS A 1 91 ? -8.409 -12.034 25.615 1.00 33.16 91 LYS A O 1
ATOM 742 N N . ASP A 1 92 ? -10.525 -12.308 24.817 1.00 45.03 92 ASP A N 1
ATOM 743 C CA . ASP A 1 92 ? -11.080 -13.074 25.940 1.00 45.03 92 ASP A CA 1
ATOM 744 C C . ASP A 1 92 ? -10.464 -14.483 26.007 1.00 45.03 92 ASP A C 1
ATOM 746 O O . ASP A 1 92 ? -10.167 -15.058 24.927 1.00 45.03 92 ASP A O 1
#

pLDDT: mean 70.94, std 19.2, range [33.16, 96.69]

Foldseek 3Di:
DDPVDPQWAFDDDPPDDTDTHKDWQFKAQPVVRGTPDIDIGHNPDDSQVVVLVVVVVPPPDDGDIADDPVQPDPVNCVSCVPDDDHDDDDDD

Radius of gyration: 15.04 Å; chains: 1; bounding box: 30×30×45 Å